Protein AF-A0A7G1KS56-F1 (afdb_monomer_lite)

Foldseek 3Di:
DPLPVLLVVLLVLLVVLLVVLVVCPLVQALVNLVVSVVSLVVSVVVLVVRDDDPVSNVVSVVSSVSSVVSSVVSNVSNVCVVVPD

pLDDT: mean 79.6, std 10.88, range [44.44, 90.25]

Structure (mmCIF, N/CA/C/O backbone):
data_AF-A0A7G1KS56-F1
#
_entry.id   AF-A0A7G1KS56-F1
#
loop_
_atom_site.group_PDB
_atom_site.id
_atom_site.type_symbol
_atom_site.label_atom_id
_atom_site.label_alt_id
_atom_site.label_comp_id
_atom_site.label_asym_id
_atom_site.label_entity_id
_atom_site.label_seq_id
_atom_site.pdbx_PDB_ins_code
_atom_site.Cartn_x
_atom_site.Cartn_y
_atom_site.Cartn_z
_atom_site.occupancy
_atom_site.B_iso_or_equiv
_atom_site.auth_seq_id
_atom_site.auth_comp_id
_atom_site.auth_asym_id
_atom_site.auth_atom_id
_atom_site.pdbx_PDB_model_num
ATOM 1 N N . MET A 1 1 ? -21.193 10.431 13.741 1.00 44.44 1 MET A N 1
ATOM 2 C CA . MET A 1 1 ? -21.140 9.577 12.529 1.00 44.44 1 MET A CA 1
ATOM 3 C C . MET A 1 1 ? -19.833 9.670 11.715 1.00 44.44 1 MET A C 1
ATOM 5 O O . MET A 1 1 ? -19.698 8.923 10.762 1.00 44.44 1 MET A O 1
ATOM 9 N N . LEU A 1 2 ? -18.820 10.467 12.096 1.00 49.62 2 LEU A N 1
ATOM 10 C CA . LEU A 1 2 ? -17.590 10.671 11.292 1.00 49.62 2 LEU A CA 1
ATOM 11 C C . LEU A 1 2 ? -16.540 9.536 11.354 1.00 49.62 2 LEU A C 1
ATOM 13 O O . LEU A 1 2 ? -15.598 9.515 10.566 1.00 49.62 2 LEU A O 1
ATOM 17 N N . GLY A 1 3 ? -16.675 8.589 12.287 1.00 50.06 3 GLY A N 1
ATOM 18 C CA . GLY A 1 3 ? -15.688 7.519 12.478 1.00 50.06 3 GLY A CA 1
ATOM 19 C C . GLY A 1 3 ? -15.816 6.347 11.501 1.00 50.06 3 GLY A C 1
ATOM 20 O O . GLY A 1 3 ? -14.833 5.657 11.259 1.00 50.06 3 GLY A O 1
ATOM 21 N N . LEU A 1 4 ? -17.003 6.104 10.936 1.00 47.69 4 LEU A N 1
ATOM 22 C CA . LEU A 1 4 ? -17.261 4.954 10.056 1.00 47.69 4 LEU A CA 1
ATOM 23 C C . LEU A 1 4 ? -16.778 5.195 8.621 1.00 47.69 4 LEU A C 1
ATOM 25 O O . LEU A 1 4 ? -16.169 4.304 8.034 1.00 47.69 4 LEU A O 1
ATOM 29 N N . GLU A 1 5 ? -16.943 6.406 8.086 1.00 51.12 5 GLU A N 1
ATOM 30 C CA . GLU A 1 5 ? -16.474 6.729 6.731 1.00 51.12 5 GLU A CA 1
ATOM 31 C C . GLU A 1 5 ? -14.944 6.708 6.618 1.00 51.12 5 GLU A C 1
ATOM 33 O O . GLU A 1 5 ? -14.405 6.137 5.668 1.00 51.12 5 GLU A O 1
ATOM 38 N N . ARG A 1 6 ? -14.224 7.212 7.634 1.00 55.88 6 ARG A N 1
ATOM 39 C CA . ARG A 1 6 ? -12.754 7.092 7.689 1.00 55.88 6 ARG A CA 1
ATOM 40 C C . ARG A 1 6 ? -12.287 5.634 7.800 1.00 55.88 6 ARG A C 1
ATOM 42 O O . ARG A 1 6 ? -11.290 5.270 7.182 1.00 55.88 6 ARG A O 1
ATOM 49 N N . ARG A 1 7 ? -13.019 4.778 8.532 1.00 54.91 7 ARG A N 1
ATOM 50 C CA . ARG A 1 7 ? -12.670 3.354 8.748 1.00 54.91 7 ARG A CA 1
ATOM 51 C C . ARG A 1 7 ? -12.704 2.515 7.472 1.00 54.91 7 ARG A C 1
ATOM 53 O O . ARG A 1 7 ? -11.801 1.703 7.277 1.00 54.91 7 ARG A O 1
ATOM 60 N N . PHE A 1 8 ? -13.717 2.704 6.625 1.00 60.28 8 PHE A N 1
ATOM 61 C CA . PHE A 1 8 ? -13.788 2.051 5.309 1.00 60.28 8 PHE A CA 1
ATOM 62 C C . PHE A 1 8 ? -12.911 2.749 4.265 1.00 60.28 8 PHE A C 1
ATOM 64 O O . PHE A 1 8 ? -12.593 2.161 3.232 1.00 60.28 8 PHE A O 1
ATOM 71 N N . GLY A 1 9 ? -12.532 4.007 4.506 1.00 79.75 9 GLY A N 1
ATOM 72 C CA . GLY A 1 9 ? -11.589 4.743 3.671 1.00 79.75 9 GLY A CA 1
ATOM 73 C C . GLY A 1 9 ? -10.181 4.154 3.737 1.00 79.75 9 GLY A C 1
ATOM 74 O O . GLY A 1 9 ? -9.604 3.857 2.697 1.00 79.75 9 GLY A O 1
ATOM 75 N N . LEU A 1 10 ? -9.650 3.932 4.943 1.00 80.00 10 LEU A N 1
ATOM 76 C CA . LEU A 1 10 ? -8.265 3.482 5.122 1.00 80.00 10 LEU A CA 1
ATOM 77 C C . LEU A 1 10 ? -8.006 2.091 4.521 1.00 80.00 10 LEU A C 1
ATOM 79 O O . LEU A 1 10 ? -7.041 1.900 3.789 1.00 80.00 10 LEU A O 1
ATOM 83 N N . GLU A 1 11 ? -8.892 1.130 4.781 1.00 82.56 11 GLU A N 1
ATOM 84 C CA . GLU A 1 11 ? -8.782 -0.225 4.227 1.00 82.56 11 GLU A CA 1
ATOM 85 C C . GLU A 1 11 ? -8.855 -0.229 2.697 1.00 82.56 11 GLU A C 1
ATOM 87 O O . GLU A 1 11 ? -7.993 -0.814 2.046 1.00 82.56 11 GLU A O 1
ATOM 92 N N . ARG A 1 12 ? -9.823 0.488 2.108 1.00 84.50 12 ARG A N 1
ATOM 93 C CA . ARG A 1 12 ? -9.925 0.613 0.646 1.00 84.50 12 ARG A CA 1
ATOM 94 C C . ARG A 1 12 ? -8.704 1.291 0.035 1.00 84.50 12 ARG A C 1
ATOM 96 O O . ARG A 1 12 ? -8.297 0.919 -1.059 1.00 84.50 12 ARG A O 1
ATOM 103 N N . ARG A 1 13 ? -8.107 2.265 0.726 1.00 86.00 13 ARG A N 1
ATOM 104 C CA . ARG A 1 13 ? -6.875 2.928 0.276 1.00 86.00 13 ARG A CA 1
ATOM 105 C C . ARG A 1 13 ? -5.666 1.995 0.355 1.00 86.00 13 ARG A C 1
ATOM 107 O O . ARG A 1 13 ? -4.894 1.965 -0.592 1.00 86.00 13 ARG A O 1
ATOM 114 N N . LEU A 1 14 ? -5.531 1.197 1.417 1.00 83.88 14 LEU A N 1
ATOM 115 C CA . LEU A 1 14 ? -4.478 0.177 1.514 1.00 83.88 14 LEU A CA 1
ATOM 116 C C . LEU A 1 14 ? -4.623 -0.904 0.436 1.00 83.88 14 LEU A C 1
ATOM 118 O O . LEU A 1 14 ? -3.633 -1.267 -0.193 1.00 83.88 14 LEU A O 1
ATOM 122 N N . LEU A 1 15 ? -5.846 -1.383 0.190 1.00 86.25 15 LEU A N 1
ATOM 123 C CA . LEU A 1 15 ? -6.131 -2.322 -0.899 1.00 86.25 15 LEU A CA 1
ATOM 124 C C . LEU A 1 15 ? -5.802 -1.711 -2.262 1.00 86.25 15 LEU A C 1
ATOM 126 O O . LEU A 1 15 ? -5.122 -2.346 -3.059 1.00 86.25 15 LEU A O 1
ATOM 130 N N . ARG A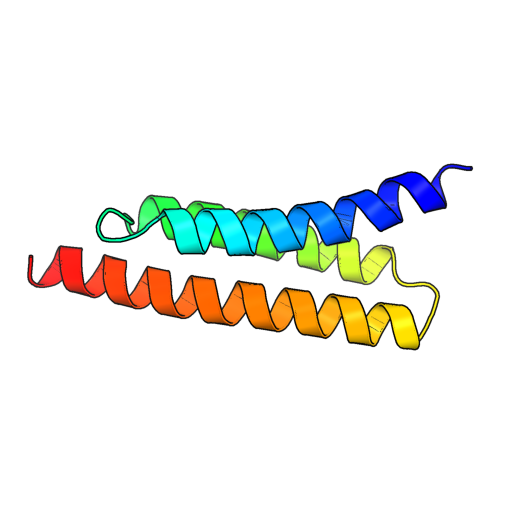 1 16 ? -6.182 -0.448 -2.491 1.00 86.81 16 ARG A N 1
ATOM 131 C CA . ARG A 1 16 ? -5.833 0.269 -3.720 1.00 86.81 16 ARG A CA 1
ATOM 132 C C . ARG A 1 16 ? -4.321 0.360 -3.923 1.00 86.81 16 ARG A C 1
ATOM 134 O O . ARG A 1 16 ? -3.877 0.139 -5.038 1.00 86.81 16 ARG A O 1
ATOM 141 N N . VAL A 1 17 ? -3.534 0.618 -2.874 1.00 85.31 17 VAL A N 1
ATOM 142 C CA . VAL A 1 17 ? -2.063 0.593 -2.986 1.00 85.31 17 VAL A CA 1
ATOM 143 C C . VAL A 1 17 ? -1.583 -0.790 -3.427 1.00 85.31 17 VAL A C 1
ATOM 145 O O . VAL A 1 17 ? -0.763 -0.879 -4.330 1.00 85.31 17 VAL A O 1
ATOM 148 N N . VAL A 1 18 ? -2.102 -1.879 -2.850 1.00 84.50 18 VAL A N 1
ATOM 149 C CA . VAL A 1 18 ? -1.745 -3.243 -3.288 1.00 84.50 18 VAL A CA 1
ATOM 150 C C . VAL A 1 18 ? -2.087 -3.462 -4.766 1.00 84.50 18 VAL A C 1
ATOM 152 O O . VAL A 1 18 ? -1.268 -4.011 -5.501 1.00 84.50 18 VAL A O 1
ATOM 155 N N . ASP A 1 19 ? -3.270 -3.036 -5.204 1.00 86.00 19 ASP A N 1
ATOM 156 C CA . ASP A 1 19 ? -3.725 -3.218 -6.584 1.00 86.00 19 ASP A CA 1
ATOM 157 C C . ASP A 1 19 ? -2.929 -2.363 -7.577 1.00 86.00 19 ASP A C 1
ATOM 159 O O . ASP A 1 19 ? -2.522 -2.870 -8.619 1.00 86.00 19 ASP A O 1
ATOM 163 N N . GLU A 1 20 ? -2.626 -1.107 -7.243 1.00 83.81 20 GLU A N 1
ATOM 164 C CA . GLU A 1 20 ? -1.787 -0.220 -8.061 1.00 83.81 20 GLU A CA 1
ATOM 165 C C . GLU A 1 20 ? -0.372 -0.786 -8.215 1.00 83.81 20 GLU A C 1
ATOM 167 O O . GLU A 1 20 ? 0.186 -0.791 -9.309 1.00 83.81 20 GLU A O 1
ATOM 172 N N . VAL A 1 21 ? 0.189 -1.353 -7.148 1.00 81.06 21 VAL A N 1
ATOM 173 C CA . VAL A 1 21 ? 1.508 -1.997 -7.185 1.00 81.06 21 VAL A CA 1
ATOM 174 C C . VAL A 1 21 ? 1.514 -3.257 -8.041 1.00 81.06 21 VAL A C 1
ATOM 176 O O . VAL A 1 21 ? 2.481 -3.510 -8.759 1.00 81.06 21 VAL A O 1
ATOM 179 N N . LYS A 1 22 ? 0.442 -4.051 -7.985 1.00 80.69 22 LYS A N 1
ATOM 180 C CA . LYS A 1 22 ? 0.273 -5.208 -8.872 1.00 80.69 22 LYS A CA 1
ATOM 181 C C . LYS A 1 22 ? 0.090 -4.781 -10.327 1.00 80.69 22 LYS A C 1
ATOM 183 O O . LYS A 1 22 ? 0.603 -5.454 -11.212 1.00 80.69 22 LYS A O 1
ATOM 188 N N . ALA A 1 23 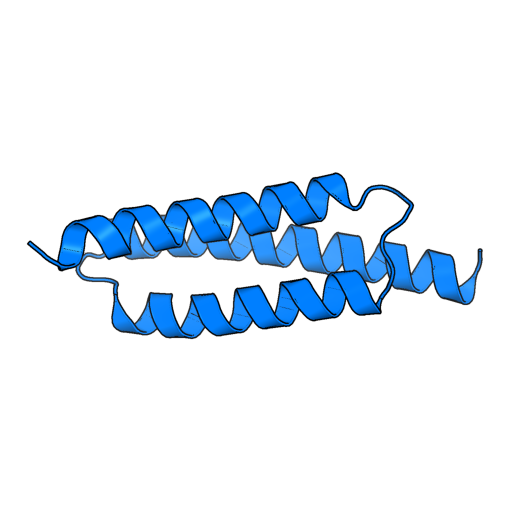? -0.613 -3.675 -10.565 1.00 82.06 23 ALA A N 1
ATOM 189 C CA . ALA A 1 23 ? -0.867 -3.135 -11.897 1.00 82.06 23 ALA A CA 1
ATOM 190 C C . ALA A 1 23 ? 0.369 -2.486 -12.540 1.00 82.06 23 ALA A C 1
ATOM 192 O O . ALA A 1 23 ? 0.423 -2.383 -13.761 1.00 82.06 23 ALA A O 1
ATOM 193 N N . LEU A 1 24 ? 1.380 -2.102 -11.752 1.00 75.62 24 LEU A N 1
ATOM 194 C CA . LEU A 1 24 ? 2.668 -1.580 -12.234 1.00 75.62 24 LEU A CA 1
ATOM 195 C C . LEU A 1 24 ? 3.537 -2.624 -12.976 1.00 75.62 24 LEU A C 1
ATOM 197 O O . LEU A 1 24 ? 4.735 -2.419 -13.161 1.00 75.62 24 LEU A O 1
ATOM 201 N N . ASP A 1 25 ? 2.967 -3.751 -13.393 1.00 66.62 25 ASP A N 1
ATOM 202 C CA . ASP A 1 25 ? 3.685 -4.887 -13.958 1.00 66.62 25 ASP A CA 1
ATOM 203 C C . ASP A 1 25 ? 4.642 -4.498 -15.097 1.00 66.62 25 ASP A C 1
ATOM 205 O O . ASP A 1 25 ? 4.254 -3.794 -16.027 1.00 66.62 25 ASP A O 1
ATOM 209 N N . GLY A 1 26 ? 5.908 -4.926 -14.994 1.00 61.31 26 GLY A N 1
ATOM 210 C CA . GLY A 1 26 ? 6.987 -4.738 -15.984 1.00 61.31 26 GLY A CA 1
ATOM 211 C C . GLY A 1 26 ? 7.415 -3.295 -16.316 1.00 61.31 26 GLY A C 1
ATOM 212 O O . GLY A 1 26 ? 8.567 -3.080 -16.675 1.00 61.31 26 GLY A O 1
ATOM 213 N N . ALA A 1 27 ? 6.525 -2.312 -16.170 1.00 66.25 27 ALA A N 1
ATOM 214 C CA . ALA A 1 27 ? 6.696 -0.910 -16.552 1.00 66.25 27 ALA A CA 1
ATOM 215 C C . ALA A 1 27 ? 6.857 0.030 -15.342 1.00 66.25 27 ALA A C 1
ATOM 217 O O . ALA A 1 27 ? 6.861 1.253 -15.493 1.00 66.25 27 ALA A O 1
ATOM 218 N N . ALA A 1 28 ? 6.974 -0.525 -14.132 1.00 72.50 28 ALA A N 1
ATOM 219 C CA . ALA A 1 28 ? 7.214 0.244 -12.920 1.00 72.50 28 ALA A CA 1
ATOM 220 C C . ALA A 1 28 ? 8.523 1.037 -13.029 1.00 72.50 28 ALA A C 1
ATOM 222 O O . ALA A 1 28 ? 9.606 0.452 -13.076 1.00 72.50 28 ALA A O 1
ATOM 223 N N . SER A 1 29 ? 8.443 2.368 -12.990 1.00 81.12 29 SER A N 1
ATOM 224 C CA . SER A 1 29 ? 9.629 3.190 -12.766 1.00 81.12 29 SER A CA 1
ATOM 225 C C . SER A 1 29 ? 9.908 3.311 -11.266 1.00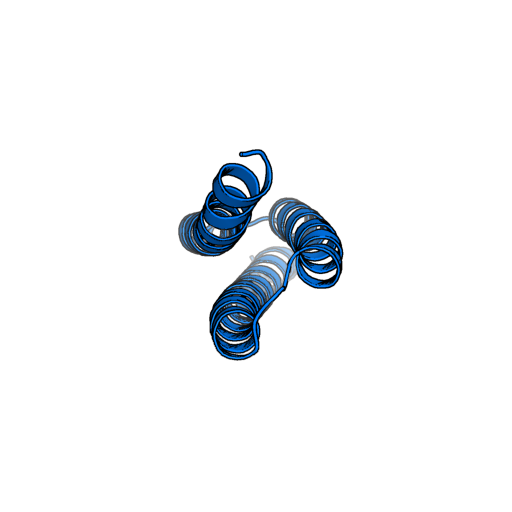 81.12 29 SER A C 1
ATOM 227 O O . SER A 1 29 ? 9.007 3.228 -10.424 1.00 81.12 29 SER A O 1
ATOM 229 N N . VAL A 1 30 ? 11.173 3.552 -10.914 1.00 82.94 30 VAL A N 1
ATOM 230 C CA . VAL A 1 30 ? 11.583 3.811 -9.523 1.00 82.94 30 VAL A CA 1
ATOM 231 C C . VAL A 1 30 ? 10.807 4.997 -8.928 1.00 82.94 30 VAL A C 1
ATOM 233 O O . VAL A 1 30 ? 10.473 4.986 -7.743 1.00 82.94 30 VAL A O 1
ATOM 236 N N . GLU A 1 31 ? 10.480 5.999 -9.746 1.00 86.31 31 GLU A N 1
ATOM 237 C CA . GLU A 1 31 ? 9.691 7.165 -9.341 1.00 86.31 31 GLU A CA 1
ATOM 238 C C . GLU A 1 31 ? 8.237 6.791 -9.022 1.00 86.31 31 GLU A C 1
ATOM 240 O O . GLU A 1 31 ? 7.729 7.173 -7.966 1.00 86.31 31 GLU A O 1
ATOM 245 N N . SER A 1 32 ? 7.593 5.976 -9.867 1.00 83.25 32 SER A N 1
ATOM 246 C CA . SER A 1 32 ? 6.225 5.488 -9.643 1.00 83.25 32 SER A CA 1
ATOM 247 C C . SER A 1 32 ? 6.117 4.712 -8.330 1.00 83.25 32 SER A C 1
ATOM 249 O O . SER A 1 32 ? 5.205 4.936 -7.532 1.00 83.25 32 SER A O 1
ATOM 251 N N . VAL A 1 33 ? 7.090 3.835 -8.064 1.00 84.25 33 VAL A N 1
ATOM 252 C CA . VAL A 1 33 ? 7.126 3.047 -6.826 1.00 84.25 33 VAL A CA 1
ATOM 253 C C . VAL A 1 33 ? 7.401 3.935 -5.610 1.00 84.25 33 VAL A C 1
ATOM 255 O O . VAL A 1 33 ? 6.767 3.758 -4.568 1.00 84.25 33 VAL A O 1
ATOM 258 N N . ARG A 1 34 ? 8.289 4.933 -5.730 1.00 86.06 34 ARG A N 1
ATOM 259 C CA . ARG A 1 34 ? 8.538 5.911 -4.661 1.00 86.06 34 ARG A CA 1
ATOM 260 C C . ARG A 1 34 ? 7.265 6.698 -4.329 1.00 86.06 34 ARG A C 1
ATOM 262 O O . ARG A 1 34 ? 6.949 6.847 -3.152 1.00 86.06 34 ARG A O 1
ATOM 269 N N . GLY A 1 35 ? 6.495 7.128 -5.329 1.00 85.88 35 GLY A N 1
ATOM 270 C CA . GLY A 1 35 ? 5.204 7.795 -5.118 1.00 85.88 35 GLY A CA 1
ATOM 271 C C . GLY A 1 35 ? 4.246 6.970 -4.250 1.00 85.88 35 GLY A C 1
ATOM 272 O O . GLY A 1 35 ? 3.680 7.476 -3.281 1.00 85.88 35 GLY A O 1
ATOM 273 N N . LEU A 1 36 ? 4.141 5.668 -4.516 1.00 86.06 36 LEU A N 1
ATOM 274 C CA . LEU A 1 36 ? 3.299 4.759 -3.733 1.00 86.06 36 LEU A CA 1
ATOM 275 C C . LEU A 1 36 ? 3.844 4.488 -2.320 1.00 86.06 36 LEU A C 1
ATOM 277 O O . LEU A 1 36 ? 3.061 4.340 -1.381 1.00 86.06 36 LEU A O 1
ATOM 281 N N . GLN A 1 37 ? 5.168 4.489 -2.129 1.00 86.88 37 GLN A N 1
ATOM 282 C CA . GLN A 1 37 ? 5.773 4.439 -0.791 1.00 86.88 37 GLN A CA 1
ATOM 283 C C . GLN A 1 37 ? 5.396 5.671 0.048 1.00 86.88 37 GLN A C 1
ATOM 285 O O . GLN A 1 37 ? 5.079 5.524 1.229 1.00 86.88 37 GLN A O 1
ATOM 290 N N . HIS A 1 38 ? 5.364 6.868 -0.553 1.00 88.75 38 HIS A N 1
ATOM 291 C CA . HIS A 1 38 ? 4.897 8.083 0.126 1.00 88.75 38 HIS A CA 1
ATOM 292 C C . HIS A 1 38 ? 3.421 7.982 0.532 1.00 88.75 38 HIS A C 1
ATOM 294 O O . HIS A 1 38 ? 3.072 8.327 1.663 1.00 88.75 38 HIS A O 1
ATOM 300 N N . VAL A 1 39 ? 2.558 7.469 -0.353 1.00 87.38 39 VAL A N 1
ATOM 301 C CA . VAL A 1 39 ? 1.138 7.235 -0.035 1.00 87.38 39 VAL A CA 1
ATOM 302 C C . VAL A 1 39 ? 1.002 6.266 1.136 1.00 87.38 39 VAL A C 1
ATOM 304 O O . VAL A 1 39 ? 0.225 6.516 2.056 1.00 87.38 39 VAL A O 1
ATOM 307 N N . LEU A 1 40 ? 1.779 5.183 1.143 1.00 86.94 40 LEU A N 1
ATOM 308 C CA . LEU A 1 40 ? 1.739 4.207 2.223 1.00 86.94 40 LEU A CA 1
ATOM 309 C C . LEU A 1 40 ? 2.212 4.787 3.561 1.00 86.94 40 LEU A C 1
ATOM 311 O O . LEU A 1 40 ? 1.592 4.522 4.586 1.00 86.94 40 LEU A O 1
ATOM 315 N N . HIS A 1 41 ? 3.261 5.611 3.549 1.00 87.12 41 HIS A N 1
ATOM 316 C CA . HIS A 1 41 ? 3.741 6.300 4.746 1.00 87.12 41 HIS A CA 1
ATOM 317 C C . HIS A 1 41 ? 2.687 7.260 5.321 1.00 87.12 41 HIS A C 1
ATOM 319 O O . HIS A 1 41 ? 2.483 7.315 6.530 1.00 87.12 41 HIS A O 1
ATOM 325 N N . PHE A 1 42 ? 1.957 7.973 4.459 1.00 85.31 42 PHE A N 1
ATOM 326 C CA . PHE A 1 42 ? 0.839 8.809 4.895 1.00 85.31 42 PHE A CA 1
ATOM 327 C C . PHE A 1 42 ? -0.289 7.980 5.530 1.00 85.31 42 PHE A C 1
ATOM 329 O O . PHE A 1 42 ? -0.851 8.364 6.557 1.00 85.31 42 PHE A O 1
ATOM 336 N N . LEU A 1 43 ? -0.591 6.812 4.953 1.00 83.69 43 LEU A N 1
ATOM 337 C CA . LEU A 1 43 ? -1.580 5.887 5.507 1.00 83.69 43 LEU A CA 1
ATOM 338 C C . LEU A 1 43 ? -1.153 5.308 6.859 1.00 83.69 43 LEU A C 1
ATOM 340 O O . LEU A 1 43 ? -2.032 5.059 7.678 1.00 83.69 43 LEU A O 1
ATOM 344 N N . ASP A 1 44 ? 0.147 5.135 7.119 1.00 83.38 44 ASP A N 1
ATOM 345 C CA . ASP A 1 44 ? 0.654 4.693 8.426 1.00 83.38 44 ASP A CA 1
ATOM 346 C C . ASP A 1 44 ? 0.296 5.694 9.536 1.00 83.38 44 ASP A C 1
ATOM 348 O O . ASP A 1 44 ? -0.223 5.291 10.578 1.00 83.38 44 ASP A O 1
ATOM 352 N N . GLY A 1 45 ? 0.456 6.998 9.281 1.00 80.19 45 GLY A N 1
ATOM 353 C CA . GLY A 1 45 ? 0.060 8.045 10.231 1.00 80.19 45 GLY A CA 1
ATOM 354 C C . GLY A 1 45 ? -1.452 8.086 10.493 1.00 80.19 45 GLY A C 1
ATOM 355 O O . GLY A 1 45 ? -1.894 8.255 11.631 1.00 80.19 45 GLY A O 1
ATOM 356 N N . GLU A 1 46 ? -2.275 7.863 9.462 1.00 79.75 46 GLU A N 1
ATOM 357 C CA . GLU A 1 46 ? -3.725 7.711 9.652 1.00 79.75 46 GLU A CA 1
ATOM 358 C C . GLU A 1 46 ? -4.074 6.440 10.442 1.00 79.75 46 GLU A C 1
ATOM 360 O O . GLU A 1 46 ? -5.010 6.446 11.247 1.00 79.75 46 GLU A O 1
ATOM 365 N N . LEU A 1 47 ? -3.330 5.350 10.242 1.00 76.56 47 LEU A N 1
ATOM 366 C CA . LEU A 1 47 ? -3.518 4.083 10.946 1.00 76.56 47 LEU A CA 1
ATOM 367 C C . LEU A 1 47 ? -3.301 4.281 12.446 1.00 76.56 47 LEU A C 1
ATOM 369 O O . LEU A 1 47 ? -4.193 3.960 13.230 1.00 76.56 47 LEU A O 1
ATOM 373 N N . GLU A 1 48 ? -2.179 4.885 12.839 1.00 75.38 48 GLU A N 1
ATOM 374 C CA . GLU A 1 48 ? -1.856 5.197 14.237 1.00 75.38 48 GLU A CA 1
ATOM 375 C C . GLU A 1 48 ? -2.947 6.034 14.920 1.00 75.38 48 GLU A C 1
ATOM 377 O O . GLU A 1 48 ? -3.304 5.768 16.069 1.00 75.38 48 GLU A O 1
ATOM 382 N N . ALA A 1 49 ? -3.548 6.977 14.190 1.00 75.38 49 ALA A N 1
ATOM 383 C CA . ALA A 1 49 ? -4.585 7.863 14.712 1.00 75.38 49 ALA A CA 1
ATOM 384 C C . ALA A 1 49 ? -5.989 7.227 14.812 1.00 75.38 49 ALA A C 1
ATOM 386 O O . ALA A 1 49 ? -6.831 7.718 15.567 1.00 75.38 49 ALA A O 1
ATOM 387 N N . THR A 1 50 ? -6.286 6.168 14.046 1.00 68.00 50 THR A N 1
ATOM 388 C CA . THR A 1 50 ? -7.684 5.743 13.801 1.00 68.00 50 THR A CA 1
ATOM 389 C C . THR A 1 50 ? -8.072 4.418 14.473 1.00 68.00 50 THR A C 1
ATOM 391 O O . THR A 1 50 ? -9.259 4.073 14.514 1.00 68.00 50 THR A O 1
ATOM 394 N N . VAL A 1 51 ? -7.135 3.644 15.038 1.00 67.94 51 VAL A N 1
ATOM 395 C CA . VAL A 1 51 ? -7.476 2.289 15.509 1.00 67.94 51 VAL A CA 1
ATOM 396 C C . VAL A 1 51 ? -8.038 2.247 16.933 1.00 67.94 51 VAL A C 1
ATOM 398 O O . VAL A 1 51 ? -7.315 2.391 17.915 1.00 67.94 51 VAL A O 1
ATOM 401 N N . CYS A 1 52 ? -9.329 1.927 17.039 1.00 65.88 52 CYS A N 1
ATOM 402 C CA . CYS A 1 52 ? -10.070 1.878 18.303 1.00 65.88 52 CYS A CA 1
ATOM 403 C C . CYS A 1 52 ? -10.197 0.465 18.916 1.00 65.88 52 CYS A C 1
ATOM 405 O O . CYS A 1 52 ? -10.554 0.356 20.084 1.00 65.88 52 CYS A O 1
ATOM 407 N N . THR A 1 53 ? -9.905 -0.617 18.175 1.00 79.25 53 THR A N 1
ATOM 408 C CA . THR A 1 53 ? -9.981 -2.007 18.682 1.00 79.25 53 THR A CA 1
ATOM 409 C C . THR A 1 53 ? -8.778 -2.858 18.254 1.00 79.25 53 THR A C 1
ATOM 411 O O . THR A 1 53 ? -8.166 -2.627 17.208 1.00 79.25 53 THR A O 1
ATOM 414 N N . ALA A 1 54 ? -8.424 -3.864 19.063 1.00 81.69 54 ALA A N 1
ATOM 415 C CA . ALA A 1 54 ? -7.254 -4.718 18.824 1.00 81.69 54 ALA A CA 1
ATOM 416 C C . ALA A 1 54 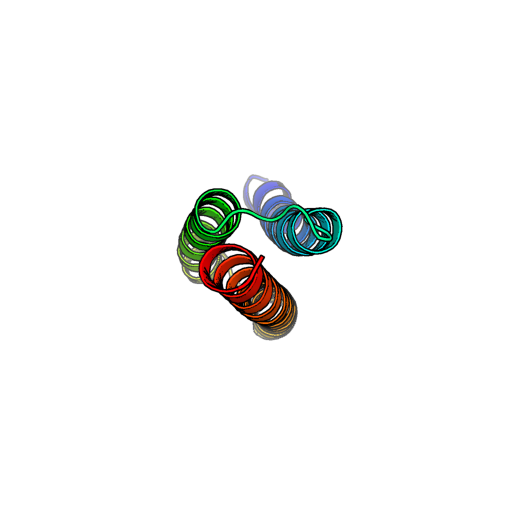? -7.381 -5.594 17.563 1.00 81.69 54 ALA A C 1
ATOM 418 O O . ALA A 1 54 ? -6.406 -5.764 16.831 1.00 81.69 54 ALA A O 1
ATOM 419 N N . GLU A 1 55 ? -8.572 -6.125 17.277 1.00 82.62 55 GLU A N 1
ATOM 420 C CA . GLU A 1 55 ? -8.833 -6.920 16.069 1.00 82.62 55 GLU A CA 1
ATOM 421 C C . GLU A 1 55 ? -8.646 -6.089 14.803 1.00 82.62 55 GLU A C 1
ATOM 423 O O . GLU A 1 55 ? -7.908 -6.489 13.900 1.00 82.62 55 GLU A O 1
ATOM 428 N N . ARG A 1 56 ? -9.200 -4.871 14.788 1.00 77.12 56 ARG A N 1
ATOM 429 C CA . ARG A 1 56 ? -9.055 -3.964 13.650 1.00 77.12 56 ARG A CA 1
ATOM 430 C C . ARG A 1 56 ? -7.605 -3.542 13.434 1.00 77.12 56 ARG A C 1
ATOM 432 O O . ARG A 1 56 ? -7.167 -3.424 12.293 1.00 77.12 56 ARG A O 1
ATOM 439 N N . ARG A 1 57 ? -6.831 -3.384 14.515 1.00 81.06 57 ARG A N 1
ATOM 440 C CA . ARG A 1 57 ? -5.382 -3.133 14.431 1.00 81.06 57 ARG A CA 1
ATOM 441 C C . ARG A 1 57 ? -4.664 -4.256 13.703 1.00 81.06 57 ARG A C 1
ATOM 443 O O . ARG A 1 57 ? -3.842 -3.991 12.835 1.00 81.06 57 ARG A O 1
ATOM 450 N N . ARG A 1 58 ? -4.975 -5.505 14.056 1.00 85.06 58 ARG A N 1
ATOM 451 C CA . ARG A 1 58 ? -4.344 -6.684 13.452 1.00 85.06 58 ARG A CA 1
ATOM 452 C C . ARG A 1 58 ? -4.687 -6.805 11.975 1.00 85.06 58 ARG A C 1
ATOM 454 O O . ARG A 1 58 ? -3.805 -7.121 11.189 1.00 85.06 58 ARG A O 1
ATOM 461 N N . GLU A 1 59 ? -5.936 -6.569 11.598 1.00 84.25 59 GLU A N 1
ATOM 462 C CA . GLU A 1 59 ? -6.366 -6.632 10.200 1.00 84.25 59 GLU A CA 1
ATOM 463 C C . GLU A 1 59 ? -5.687 -5.556 9.342 1.00 84.25 59 GLU A C 1
ATOM 465 O O . GLU A 1 59 ? -5.058 -5.871 8.331 1.00 84.25 59 GLU A O 1
ATOM 470 N N . LEU A 1 60 ? -5.692 -4.304 9.805 1.00 80.94 60 LEU A N 1
ATOM 471 C CA . LEU A 1 60 ? -5.019 -3.204 9.115 1.00 80.94 60 LEU A CA 1
ATOM 472 C C . LEU A 1 60 ? -3.497 -3.401 9.042 1.00 80.94 60 LEU A C 1
ATOM 474 O O . LEU A 1 60 ? -2.895 -3.133 8.006 1.00 80.94 60 LEU A O 1
ATOM 478 N N . ALA A 1 61 ? -2.876 -3.948 10.091 1.00 84.4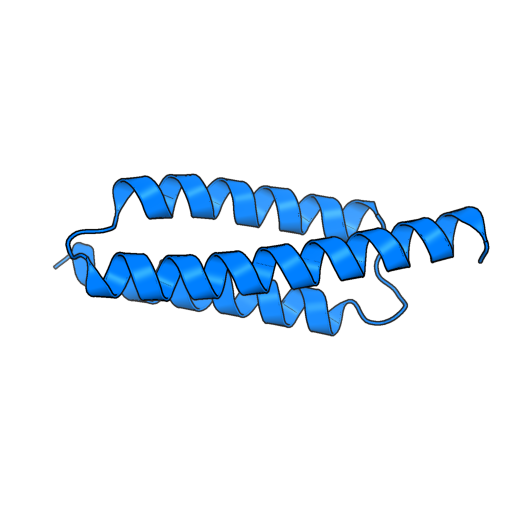4 61 ALA A N 1
ATOM 479 C CA . ALA A 1 61 ? -1.457 -4.299 10.075 1.00 84.44 61 ALA A CA 1
ATOM 480 C C . ALA A 1 61 ? -1.131 -5.395 9.042 1.00 84.44 61 ALA A C 1
ATOM 482 O O . ALA A 1 61 ? -0.083 -5.335 8.397 1.00 84.44 61 ALA A O 1
ATOM 483 N N . ARG A 1 62 ? -2.021 -6.380 8.837 1.00 88.44 62 ARG A N 1
ATOM 484 C CA . ARG A 1 62 ? -1.850 -7.396 7.780 1.00 88.44 62 ARG A CA 1
ATOM 485 C C . ARG A 1 62 ? -1.913 -6.768 6.392 1.00 88.44 62 ARG A C 1
ATOM 487 O O . ARG A 1 62 ? -1.041 -7.049 5.575 1.00 88.44 62 ARG A O 1
ATOM 494 N N . LEU A 1 63 ? -2.895 -5.899 6.147 1.00 85.44 63 LEU A N 1
ATOM 495 C CA . LEU A 1 63 ? -3.025 -5.183 4.874 1.00 85.44 63 LEU A CA 1
ATOM 496 C C . LEU A 1 63 ? -1.810 -4.292 4.607 1.00 85.44 63 LEU A C 1
ATOM 498 O O . LEU A 1 63 ? -1.238 -4.325 3.520 1.00 85.44 63 LEU A O 1
ATOM 502 N N . ARG A 1 64 ? -1.346 -3.568 5.629 1.00 86.62 64 ARG A N 1
ATOM 503 C CA . ARG A 1 64 ? -0.133 -2.755 5.548 1.00 86.62 64 ARG A CA 1
ATOM 504 C C . ARG A 1 64 ? 1.109 -3.588 5.238 1.00 86.62 64 ARG A C 1
ATOM 506 O O . ARG A 1 64 ? 1.947 -3.181 4.429 1.00 86.62 64 ARG A O 1
ATOM 513 N N . ARG A 1 65 ? 1.240 -4.760 5.861 1.00 88.69 65 ARG A N 1
ATOM 514 C CA . ARG A 1 65 ? 2.340 -5.684 5.573 1.00 88.69 65 ARG A CA 1
ATOM 515 C C . ARG A 1 65 ? 2.293 -6.157 4.120 1.00 88.69 65 ARG A C 1
ATOM 517 O O . ARG A 1 65 ? 3.325 -6.127 3.460 1.00 88.69 65 ARG A O 1
ATOM 524 N N . ALA A 1 66 ? 1.118 -6.532 3.617 1.00 88.69 66 ALA A N 1
ATOM 525 C CA . ALA A 1 66 ? 0.945 -6.952 2.226 1.00 88.69 66 ALA A CA 1
ATOM 526 C C . ALA A 1 66 ? 1.307 -5.832 1.232 1.00 88.69 66 ALA A C 1
ATOM 528 O O . ALA A 1 66 ? 2.076 -6.073 0.305 1.00 88.69 66 ALA A O 1
ATOM 529 N N . ALA A 1 67 ? 0.839 -4.601 1.472 1.00 87.38 67 ALA A N 1
ATOM 530 C CA . ALA A 1 67 ? 1.200 -3.431 0.667 1.00 87.38 67 ALA A CA 1
ATOM 531 C C . ALA A 1 67 ? 2.711 -3.159 0.678 1.00 87.38 67 ALA A C 1
ATOM 533 O O . ALA A 1 67 ? 3.305 -2.901 -0.366 1.00 87.38 67 ALA A O 1
ATOM 534 N N . GLY A 1 68 ? 3.349 -3.263 1.848 1.00 88.12 68 GLY A N 1
ATOM 535 C CA . GLY A 1 68 ? 4.792 -3.069 1.988 1.00 88.12 68 GLY A CA 1
ATOM 536 C C . GLY A 1 68 ? 5.620 -4.103 1.224 1.00 88.12 68 GLY A C 1
ATOM 537 O O . GLY A 1 68 ? 6.582 -3.730 0.558 1.00 88.12 68 GLY A O 1
ATOM 538 N N . ILE A 1 69 ? 5.236 -5.382 1.293 1.00 90.25 69 ILE A N 1
ATOM 539 C CA . ILE A 1 69 ? 5.907 -6.468 0.560 1.00 90.25 69 ILE A CA 1
ATOM 540 C C . ILE A 1 69 ? 5.793 -6.234 -0.947 1.00 90.25 69 ILE A C 1
ATOM 542 O O . ILE A 1 69 ? 6.812 -6.190 -1.630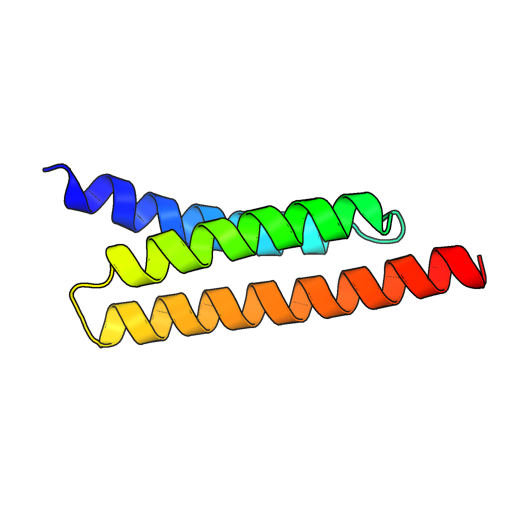 1.00 90.25 69 ILE A O 1
ATOM 546 N N . ALA A 1 70 ? 4.577 -5.991 -1.444 1.00 87.81 70 ALA A N 1
ATOM 547 C CA . ALA A 1 70 ? 4.353 -5.744 -2.865 1.00 87.81 70 ALA A CA 1
ATOM 548 C C . ALA A 1 70 ? 5.183 -4.547 -3.368 1.00 87.81 70 ALA A C 1
ATOM 550 O O . ALA A 1 70 ? 5.777 -4.603 -4.444 1.00 87.81 70 ALA A O 1
ATOM 551 N N . LEU A 1 71 ? 5.265 -3.464 -2.582 1.00 87.25 71 LEU A N 1
ATOM 552 C CA . LEU A 1 71 ? 6.060 -2.285 -2.941 1.00 87.25 71 LEU A CA 1
ATOM 553 C C . LEU A 1 71 ? 7.556 -2.561 -2.976 1.00 87.25 71 LEU A C 1
ATOM 555 O O . LEU A 1 71 ? 8.242 -2.040 -3.852 1.00 87.25 71 LEU A O 1
ATOM 559 N N . ALA A 1 72 ? 8.067 -3.356 -2.038 1.00 88.50 72 ALA A N 1
ATOM 560 C CA . ALA A 1 72 ? 9.470 -3.746 -2.032 1.00 88.50 72 ALA A CA 1
ATOM 561 C C . ALA A 1 72 ? 9.814 -4.580 -3.277 1.00 88.50 72 ALA A C 1
ATOM 563 O O . ALA A 1 72 ? 10.826 -4.324 -3.927 1.00 88.50 72 ALA A O 1
ATOM 564 N N . GLU A 1 73 ? 8.941 -5.516 -3.653 1.00 88.75 73 GLU A N 1
ATOM 565 C CA . GLU A 1 73 ? 9.090 -6.326 -4.866 1.00 88.75 73 GLU A CA 1
ATOM 566 C C . GLU A 1 73 ? 9.035 -5.470 -6.138 1.00 88.75 73 GLU A C 1
ATOM 568 O O . GLU A 1 73 ? 9.874 -5.622 -7.027 1.00 88.75 73 GLU A O 1
ATOM 573 N N . ALA A 1 74 ? 8.085 -4.536 -6.234 1.00 86.31 74 ALA A N 1
ATOM 574 C CA . ALA A 1 74 ? 7.998 -3.610 -7.363 1.00 86.31 74 ALA A CA 1
ATOM 575 C C . ALA A 1 74 ? 9.219 -2.684 -7.445 1.00 86.31 74 ALA A C 1
ATOM 577 O O . ALA A 1 74 ? 9.735 -2.454 -8.536 1.00 86.31 74 ALA A O 1
ATOM 578 N N . TYR A 1 75 ? 9.723 -2.202 -6.306 1.00 86.94 75 TYR A N 1
ATOM 579 C CA . TYR A 1 75 ? 10.928 -1.375 -6.261 1.00 86.94 75 TYR A CA 1
ATOM 580 C C . TYR A 1 75 ? 12.148 -2.151 -6.754 1.00 86.94 75 TYR A C 1
ATOM 582 O O . TYR A 1 75 ? 12.896 -1.649 -7.588 1.00 86.94 75 TYR A O 1
ATOM 590 N N . ALA A 1 76 ? 12.328 -3.389 -6.284 1.00 88.44 76 ALA A N 1
ATOM 591 C CA . ALA A 1 76 ? 13.419 -4.247 -6.727 1.00 88.44 76 ALA A CA 1
ATOM 592 C C . ALA A 1 76 ? 13.361 -4.491 -8.243 1.00 88.44 76 ALA A C 1
ATOM 594 O O . ALA A 1 76 ? 14.370 -4.323 -8.924 1.00 88.44 76 ALA A O 1
ATOM 595 N N . ARG A 1 77 ? 12.174 -4.803 -8.786 1.00 85.56 77 ARG A N 1
ATOM 596 C CA . ARG A 1 77 ? 11.971 -4.961 -10.237 1.00 85.56 77 ARG A CA 1
ATOM 597 C C . ARG A 1 77 ? 12.294 -3.682 -11.011 1.00 85.56 77 ARG A C 1
ATOM 599 O O . ARG A 1 77 ? 13.002 -3.754 -12.007 1.00 85.56 77 ARG A O 1
ATOM 606 N N . ALA A 1 78 ? 11.829 -2.528 -10.537 1.00 86.56 78 ALA A N 1
ATOM 607 C CA . ALA A 1 78 ? 12.087 -1.235 -11.169 1.00 86.56 78 ALA A CA 1
ATOM 608 C C . ALA A 1 78 ? 13.580 -0.863 -11.172 1.00 86.56 78 ALA A C 1
ATOM 610 O O . ALA A 1 78 ? 14.087 -0.346 -12.164 1.00 86.56 78 ALA A O 1
ATOM 611 N N . VAL A 1 79 ? 14.298 -1.136 -10.076 1.00 86.38 79 VAL A N 1
ATOM 612 C CA . VAL A 1 79 ? 15.752 -0.916 -9.994 1.00 86.38 79 VAL A CA 1
ATOM 613 C C . VAL A 1 79 ? 16.491 -1.841 -10.956 1.00 86.38 79 VAL A C 1
ATOM 615 O O . VAL A 1 79 ? 17.332 -1.370 -11.713 1.00 86.38 79 VAL A O 1
ATOM 618 N N . LEU A 1 80 ? 16.140 -3.131 -10.981 1.00 86.06 80 LEU A N 1
ATOM 619 C CA . LEU A 1 80 ? 16.748 -4.089 -11.906 1.00 86.06 80 LEU A CA 1
ATOM 620 C C . LEU A 1 80 ? 16.500 -3.704 -13.371 1.00 86.06 80 LEU A C 1
ATOM 622 O O . LEU A 1 80 ? 17.430 -3.735 -14.167 1.00 86.06 80 LEU A O 1
ATOM 626 N N . ALA A 1 81 ? 15.279 -3.292 -13.719 1.00 85.56 81 ALA A N 1
ATOM 627 C CA . ALA A 1 81 ? 14.954 -2.836 -15.069 1.00 85.56 81 ALA A CA 1
ATOM 628 C C . ALA A 1 81 ? 15.717 -1.560 -15.458 1.00 85.56 81 ALA A C 1
ATOM 630 O O . ALA A 1 81 ? 16.116 -1.418 -16.604 1.00 85.56 81 ALA A O 1
ATOM 631 N N . ARG A 1 82 ? 15.951 -0.636 -14.517 1.00 83.25 82 ARG A N 1
ATOM 632 C CA . ARG A 1 82 ? 16.726 0.586 -14.778 1.00 83.25 82 ARG A CA 1
ATOM 633 C C . ARG A 1 82 ? 18.213 0.302 -14.987 1.00 83.25 82 ARG A C 1
ATOM 635 O O . ARG A 1 82 ? 18.840 0.945 -15.820 1.00 83.25 82 ARG A O 1
ATOM 642 N N . ASP A 1 83 ? 18.777 -0.589 -14.176 1.00 86.69 83 ASP A N 1
ATOM 643 C CA . ASP A 1 83 ? 20.224 -0.808 -14.129 1.00 86.69 83 ASP A CA 1
ATOM 644 C C . ASP A 1 83 ? 20.693 -1.870 -15.150 1.00 86.69 83 ASP A C 1
ATOM 646 O O . ASP A 1 83 ? 21.872 -1.888 -15.501 1.00 86.69 83 ASP A O 1
ATOM 650 N N . PHE A 1 84 ? 19.790 -2.735 -15.639 1.00 78.75 84 PHE A N 1
ATOM 651 C CA . PHE A 1 84 ? 20.114 -3.863 -16.529 1.00 78.75 84 PHE A CA 1
ATOM 652 C C . PHE A 1 84 ? 19.197 -4.021 -17.761 1.00 78.75 84 PHE A C 1
ATOM 654 O O . PHE A 1 84 ? 19.385 -4.982 -18.511 1.00 78.75 84 PHE A O 1
ATOM 661 N N . GLY A 1 85 ? 18.193 -3.155 -17.946 1.00 68.88 85 GLY A N 1
ATOM 662 C CA . GLY A 1 85 ? 17.229 -3.193 -19.060 1.00 68.88 85 GLY A CA 1
ATOM 663 C C . GLY A 1 85 ? 17.545 -2.244 -20.208 1.00 68.88 85 GLY A C 1
ATOM 664 O O . GLY A 1 85 ? 18.316 -1.281 -20.002 1.00 68.88 85 GLY A O 1
#

Sequence (85 aa):
MLGLERRFGLERRLLRVVDEVKALDGAASVESVRGLQHVLHFLDGELEATVCTAERRRELARLRRAAGIALAEAYARAVLARDFG

Radius of gyration: 14.38 Å; chains: 1; bounding box: 41×18×38 Å

Organism: NCBI:txid480035

Secondary structure (DSSP, 8-state):
-HHHHHHHHHHHHHHHHHHHHHHTTTT--HHHHHHHHHHHHHHHHHHHHH--SHHHHHHHHHHHHHHHHHHHHHHHHHHHHHHH-